Protein AF-A0A8T1SJL4-F1 (afdb_monomer_lite)

Organism: Chelydra serpentina (NCBI:txid8475)

Sequence (48 aa):
MKFKQKQREEQAEPDGTEVADKAAYLMNLNSADLLKAICCPRVKVGNE

Structure (mmCIF, N/CA/C/O backbone):
data_AF-A0A8T1SJL4-F1
#
_entry.id   AF-A0A8T1SJL4-F1
#
loop_
_atom_site.group_PDB
_atom_site.id
_atom_site.type_symbol
_atom_site.label_atom_id
_atom_site.label_alt_id
_atom_site.label_comp_id
_atom_site.label_asym_id
_atom_site.label_entity_id
_atom_site.label_seq_id
_atom_site.pdbx_PDB_ins_code
_atom_site.Cartn_x
_atom_site.Cartn_y
_atom_site.Cartn_z
_atom_site.occupancy
_atom_site.B_iso_or_equiv
_atom_site.auth_seq_id
_atom_site.auth_comp_id
_atom_site.auth_asym_id
_atom_site.auth_atom_id
_atom_site.pdbx_PDB_model_num
ATOM 1 N N . MET A 1 1 ? -7.317 -7.011 4.448 1.00 92.00 1 MET A N 1
ATOM 2 C CA . MET A 1 1 ? -7.005 -5.570 4.566 1.00 92.00 1 MET A CA 1
ATOM 3 C C . MET A 1 1 ? -8.326 -4.825 4.591 1.00 92.00 1 MET A C 1
ATOM 5 O O . MET A 1 1 ? -9.269 -5.318 3.980 1.00 92.00 1 MET A O 1
ATOM 9 N N . LYS A 1 2 ? -8.425 -3.719 5.329 1.00 96.00 2 LYS A N 1
ATOM 10 C CA . LYS A 1 2 ? -9.623 -2.873 5.368 1.00 96.00 2 LYS A CA 1
ATOM 11 C C . LYS A 1 2 ? -9.257 -1.479 4.879 1.00 96.00 2 LYS A C 1
ATOM 13 O O . LYS A 1 2 ? -8.132 -1.034 5.084 1.00 96.00 2 LYS A O 1
ATOM 18 N N . PHE A 1 3 ? -10.211 -0.829 4.234 1.00 96.88 3 PHE A N 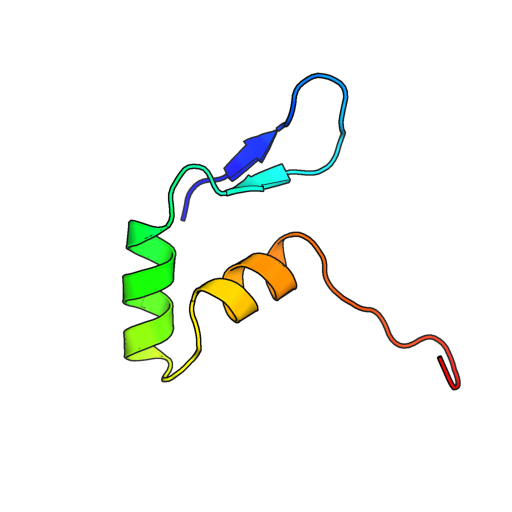1
ATOM 19 C CA . PHE A 1 3 ? -10.064 0.516 3.701 1.00 96.88 3 PHE A CA 1
ATOM 20 C C . PHE A 1 3 ? -11.281 1.335 4.103 1.00 96.88 3 PHE A C 1
ATOM 22 O O . PHE A 1 3 ? -12.371 0.784 4.278 1.00 96.88 3 PHE A O 1
ATOM 29 N N . LYS A 1 4 ? -11.086 2.642 4.228 1.00 95.50 4 LYS A N 1
ATOM 30 C CA . LYS A 1 4 ? -12.151 3.605 4.485 1.00 95.50 4 LYS A CA 1
ATOM 31 C C . LYS A 1 4 ? -12.086 4.732 3.473 1.00 95.50 4 LYS A C 1
ATOM 33 O O . LYS A 1 4 ? -11.030 5.025 2.922 1.00 95.50 4 LYS A O 1
ATOM 38 N N . GLN A 1 5 ? -13.227 5.352 3.226 1.00 95.50 5 GLN A N 1
ATOM 39 C CA . GLN A 1 5 ? -13.299 6.543 2.398 1.00 95.50 5 GLN A CA 1
ATOM 40 C C . GLN A 1 5 ? -12.914 7.756 3.241 1.00 95.50 5 GLN A C 1
ATOM 42 O O . GLN A 1 5 ? -13.443 7.943 4.342 1.00 95.50 5 GLN A O 1
ATOM 47 N N . LYS A 1 6 ? -12.023 8.599 2.724 1.00 89.00 6 LYS A N 1
ATOM 48 C CA . LYS A 1 6 ? -11.736 9.879 3.363 1.00 89.00 6 LYS A CA 1
ATOM 49 C C . LYS A 1 6 ? -12.916 10.830 3.157 1.00 89.00 6 LYS A C 1
ATOM 51 O O . LYS A 1 6 ? -13.557 10.848 2.109 1.00 89.00 6 LYS A O 1
ATOM 56 N N . GLN A 1 7 ? -13.251 11.612 4.181 1.00 88.06 7 GLN A N 1
ATOM 57 C CA . GLN A 1 7 ? -14.430 12.474 4.133 1.00 88.06 7 GLN A CA 1
ATOM 58 C C . GLN A 1 7 ? -14.337 13.463 2.956 1.00 88.06 7 GLN A C 1
ATOM 60 O O . GLN A 1 7 ? -13.399 14.253 2.896 1.00 88.06 7 GLN A O 1
ATOM 65 N N . ARG A 1 8 ? -15.350 13.449 2.074 1.00 92.06 8 ARG A N 1
ATOM 66 C CA . ARG A 1 8 ? -15.451 14.261 0.837 1.00 92.06 8 ARG A CA 1
ATOM 67 C C . ARG A 1 8 ? -14.457 13.899 -0.279 1.00 92.06 8 ARG A C 1
ATOM 69 O O . ARG A 1 8 ? -14.383 14.638 -1.254 1.00 92.06 8 ARG A O 1
ATOM 76 N N . GLU A 1 9 ? -13.750 12.779 -0.180 1.00 93.25 9 GLU A N 1
ATOM 77 C CA . GLU A 1 9 ? -12.917 12.249 -1.265 1.00 93.25 9 GLU A CA 1
ATOM 78 C C . GLU A 1 9 ? -13.491 10.915 -1.758 1.00 93.25 9 GLU A C 1
ATOM 80 O O . GLU A 1 9 ? -14.013 10.131 -0.974 1.00 93.25 9 GLU A O 1
ATOM 85 N N . GLU A 1 10 ? -13.415 10.634 -3.059 1.00 93.75 10 GLU A N 1
ATOM 86 C CA . GLU A 1 10 ? -13.805 9.320 -3.606 1.00 93.75 10 GLU A CA 1
ATOM 87 C C . GLU A 1 10 ? -12.735 8.249 -3.350 1.00 93.75 10 GLU A C 1
ATOM 89 O O . GLU A 1 10 ? -13.029 7.055 -3.332 1.00 93.75 10 GLU A O 1
ATOM 94 N N . GLN A 1 11 ? -11.497 8.683 -3.110 1.00 94.31 11 GLN A N 1
ATOM 95 C CA . GLN A 1 11 ? -10.359 7.807 -2.893 1.00 94.31 11 GLN A CA 1
ATOM 96 C C . GLN A 1 11 ? -10.413 7.134 -1.513 1.00 94.31 11 GLN A C 1
ATOM 98 O O . GLN A 1 11 ? -10.716 7.753 -0.489 1.00 94.31 11 GLN A O 1
ATOM 103 N N . ALA A 1 12 ? -10.065 5.848 -1.490 1.00 94.62 12 ALA A N 1
ATOM 104 C CA . ALA A 1 12 ? -9.935 5.075 -0.265 1.00 94.62 12 ALA A CA 1
ATOM 105 C C . ALA A 1 12 ? -8.543 5.241 0.370 1.00 94.62 12 ALA A C 1
ATOM 107 O O . ALA A 1 12 ? -7.531 5.322 -0.332 1.00 94.62 12 ALA A O 1
ATOM 108 N N . GLU A 1 13 ? -8.493 5.205 1.701 1.00 94.88 13 GLU A N 1
ATOM 109 C CA . GLU A 1 13 ? -7.275 5.131 2.511 1.00 94.88 13 GLU A CA 1
ATOM 110 C C . GLU A 1 13 ? -7.245 3.836 3.350 1.00 94.88 13 GLU A C 1
ATOM 112 O O . GLU A 1 13 ? -8.306 3.293 3.689 1.00 94.88 13 GLU A O 1
ATOM 117 N N . PRO A 1 14 ? -6.057 3.298 3.688 1.00 96.06 14 PRO A N 1
ATOM 118 C CA . PRO A 1 14 ? -5.956 2.101 4.519 1.00 96.06 14 PRO A CA 1
ATOM 119 C C . PRO A 1 14 ? -6.516 2.346 5.923 1.00 96.06 14 PRO A C 1
ATOM 121 O O . PRO A 1 14 ? -6.141 3.305 6.597 1.00 96.06 14 PRO A O 1
ATOM 124 N N . ASP A 1 15 ? -7.363 1.440 6.404 1.00 96.44 15 ASP A N 1
ATOM 125 C CA . ASP A 1 15 ? -7.868 1.458 7.778 1.00 96.44 15 ASP A CA 1
ATOM 126 C C . ASP A 1 15 ? -7.031 0.515 8.658 1.00 96.44 15 ASP A C 1
ATOM 128 O O . ASP A 1 15 ? -7.480 -0.546 9.098 1.00 96.44 15 ASP A O 1
ATOM 132 N N . GLY A 1 16 ? -5.757 0.886 8.826 1.00 95.62 16 GLY A N 1
ATOM 133 C CA . GLY A 1 16 ? -4.722 0.099 9.507 1.00 95.62 16 GLY A CA 1
ATOM 134 C C . GLY A 1 16 ? -3.848 -0.739 8.562 1.00 95.62 16 GLY A C 1
ATOM 135 O O . GLY A 1 16 ? -4.234 -1.052 7.435 1.00 95.62 16 GLY A O 1
ATOM 136 N N . THR A 1 17 ? -2.648 -1.113 9.023 1.00 96.38 17 THR A N 1
ATOM 137 C CA . THR A 1 17 ? -1.619 -1.770 8.188 1.00 96.38 17 THR A CA 1
ATOM 138 C C . THR A 1 17 ? -1.358 -3.230 8.540 1.00 96.38 17 THR A C 1
ATOM 140 O O . THR A 1 17 ? -0.787 -3.941 7.726 1.00 96.38 17 THR A O 1
ATOM 143 N N . GLU A 1 18 ? -1.835 -3.729 9.684 1.00 97.31 18 GLU A N 1
ATOM 144 C CA . GLU A 1 18 ? -1.430 -5.038 10.229 1.00 97.31 18 GLU A CA 1
ATOM 145 C C . GLU A 1 18 ? -1.606 -6.203 9.234 1.00 97.31 18 GLU A C 1
ATOM 147 O O . GLU A 1 18 ? -0.752 -7.080 9.102 1.00 97.31 18 GLU A O 1
ATOM 152 N N . VAL A 1 19 ? -2.718 -6.213 8.491 1.00 97.25 19 VAL A N 1
ATOM 153 C CA . VAL A 1 19 ? -2.973 -7.251 7.480 1.00 97.25 19 VAL A CA 1
ATOM 154 C C . VAL A 1 19 ? -2.093 -7.062 6.241 1.00 97.25 19 VAL A C 1
ATOM 156 O O . VAL A 1 19 ? -1.700 -8.051 5.627 1.00 97.25 19 VAL A O 1
ATOM 159 N N . ALA A 1 20 ? -1.785 -5.817 5.870 1.00 97.69 20 ALA A N 1
ATOM 160 C CA . ALA A 1 20 ? -0.867 -5.523 4.775 1.00 97.69 20 ALA A CA 1
ATOM 161 C C . ALA A 1 20 ? 0.569 -5.918 5.141 1.00 97.69 20 ALA A C 1
ATOM 163 O O . ALA A 1 20 ? 1.229 -6.546 4.324 1.00 97.69 20 ALA A O 1
ATOM 164 N N . ASP A 1 21 ? 1.000 -5.683 6.384 1.00 97.81 21 ASP A 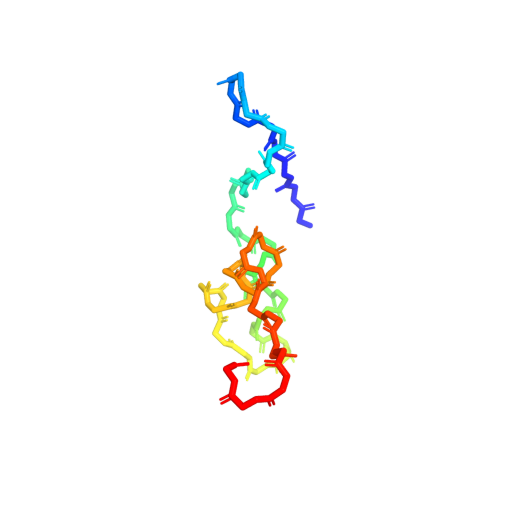N 1
ATOM 165 C CA . ASP A 1 21 ? 2.323 -6.072 6.886 1.00 97.81 21 ASP A CA 1
ATOM 166 C C . ASP A 1 21 ? 2.509 -7.595 6.841 1.00 97.81 21 ASP A C 1
ATOM 168 O O . ASP A 1 21 ? 3.510 -8.098 6.330 1.00 97.81 21 ASP A O 1
ATOM 172 N N . LYS A 1 22 ? 1.495 -8.347 7.291 1.00 98.12 22 LYS A N 1
ATOM 173 C CA . LYS A 1 22 ? 1.478 -9.817 7.217 1.00 98.12 22 LYS A CA 1
ATOM 174 C C . LYS A 1 22 ? 1.508 -10.325 5.773 1.00 98.12 22 LYS A C 1
ATOM 176 O O . LYS A 1 22 ? 2.259 -11.247 5.465 1.00 98.12 22 LYS A O 1
ATOM 181 N N . ALA A 1 23 ? 0.702 -9.739 4.886 1.00 97.81 23 ALA A N 1
ATOM 182 C CA . ALA A 1 23 ? 0.667 -10.133 3.479 1.00 97.81 23 ALA A CA 1
ATOM 183 C C . ALA A 1 23 ? 1.990 -9.812 2.767 1.00 97.81 23 ALA A C 1
ATOM 185 O O . ALA A 1 23 ? 2.532 -10.659 2.061 1.00 97.81 23 ALA A O 1
ATOM 186 N N . ALA A 1 24 ? 2.538 -8.619 2.999 1.00 97.81 24 ALA A N 1
ATOM 187 C CA . ALA A 1 24 ? 3.799 -8.176 2.427 1.00 97.81 24 ALA A CA 1
ATOM 188 C C . ALA A 1 24 ? 4.968 -9.059 2.881 1.00 97.81 24 ALA A C 1
ATOM 190 O O . ALA A 1 24 ? 5.783 -9.442 2.048 1.00 97.81 24 ALA A O 1
ATOM 191 N N . TYR A 1 25 ? 5.000 -9.478 4.152 1.00 97.62 25 TYR A N 1
ATOM 192 C CA . TYR A 1 25 ? 5.990 -10.439 4.646 1.00 97.62 25 TYR A CA 1
ATOM 193 C C . TYR A 1 25 ? 5.957 -11.762 3.865 1.00 97.62 25 TYR A C 1
ATOM 195 O O . TYR A 1 25 ? 6.986 -12.217 3.373 1.00 97.62 25 TYR A O 1
ATOM 203 N N . LEU A 1 26 ? 4.770 -12.356 3.695 1.00 98.25 26 LEU A N 1
ATOM 204 C CA . LEU A 1 26 ? 4.614 -13.628 2.976 1.00 98.25 26 LEU A CA 1
ATOM 205 C C . LEU A 1 26 ? 4.946 -13.514 1.483 1.00 98.25 26 LEU A C 1
ATOM 207 O O . LEU A 1 26 ? 5.425 -14.471 0.883 1.00 98.25 26 LEU A O 1
ATOM 211 N N . MET A 1 27 ? 4.690 -12.350 0.886 1.00 97.62 27 MET A N 1
ATOM 212 C CA . MET A 1 27 ? 4.962 -12.080 -0.528 1.00 97.62 27 MET A CA 1
ATOM 213 C C . MET A 1 27 ? 6.372 -11.525 -0.776 1.00 97.62 27 MET A C 1
ATOM 215 O O . MET A 1 27 ? 6.717 -11.259 -1.924 1.00 97.62 27 MET A O 1
ATOM 219 N N . ASN A 1 28 ? 7.183 -11.362 0.275 1.00 97.38 28 ASN A N 1
ATOM 220 C CA . ASN A 1 28 ? 8.502 -10.730 0.231 1.00 97.38 28 ASN A CA 1
ATOM 221 C C . ASN A 1 28 ? 8.481 -9.329 -0.419 1.00 97.38 28 ASN A C 1
ATOM 223 O O . ASN A 1 28 ? 9.305 -8.995 -1.271 1.00 97.38 28 ASN A O 1
ATOM 227 N N . LEU A 1 29 ? 7.495 -8.518 -0.031 1.00 97.44 29 LEU A N 1
ATOM 228 C CA . LEU A 1 29 ? 7.282 -7.148 -0.493 1.00 97.44 29 LEU A CA 1
ATOM 229 C C . LEU A 1 29 ? 7.433 -6.150 0.659 1.00 97.44 29 LEU A C 1
ATOM 231 O O . LEU A 1 29 ? 7.343 -6.497 1.836 1.00 97.44 29 LEU A O 1
ATOM 235 N N . ASN A 1 30 ? 7.593 -4.873 0.313 1.00 97.62 30 ASN A N 1
ATOM 236 C CA . ASN A 1 30 ? 7.461 -3.782 1.269 1.00 97.62 30 ASN A CA 1
ATOM 237 C C . ASN A 1 30 ? 5.974 -3.424 1.459 1.00 97.62 30 ASN A C 1
ATOM 239 O O . ASN A 1 30 ? 5.263 -3.154 0.492 1.00 97.62 30 ASN A O 1
ATOM 243 N N . SER A 1 31 ? 5.505 -3.405 2.708 1.00 96.81 31 SER A N 1
ATOM 244 C CA . SER A 1 31 ? 4.098 -3.132 3.040 1.00 96.81 31 SER A CA 1
ATOM 245 C C . SER A 1 31 ? 3.649 -1.710 2.683 1.00 96.81 31 SER A C 1
ATOM 247 O O . SER A 1 31 ? 2.544 -1.512 2.175 1.00 96.81 31 SER A O 1
ATOM 249 N N . ALA A 1 32 ? 4.516 -0.712 2.876 1.00 96.81 32 ALA A N 1
ATOM 250 C CA . ALA A 1 32 ? 4.205 0.671 2.531 1.00 96.81 32 ALA A CA 1
ATOM 251 C C . ALA A 1 32 ? 4.082 0.851 1.011 1.00 96.81 32 ALA A C 1
ATOM 253 O O . ALA A 1 32 ? 3.145 1.500 0.542 1.00 96.81 32 ALA A O 1
ATOM 254 N N . ASP A 1 33 ? 4.975 0.226 0.240 1.00 97.31 33 ASP A N 1
ATOM 255 C CA . ASP A 1 33 ? 4.891 0.237 -1.222 1.00 97.31 33 ASP A CA 1
ATOM 256 C C . ASP A 1 33 ? 3.664 -0.527 -1.728 1.00 97.31 33 ASP A C 1
ATOM 258 O O . ASP A 1 33 ? 3.007 -0.066 -2.659 1.00 97.31 33 ASP A O 1
ATOM 262 N N . LEU A 1 34 ? 3.299 -1.644 -1.086 1.00 96.88 34 LEU A N 1
ATOM 263 C CA . LEU A 1 34 ? 2.078 -2.394 -1.391 1.00 96.88 34 LEU A CA 1
ATOM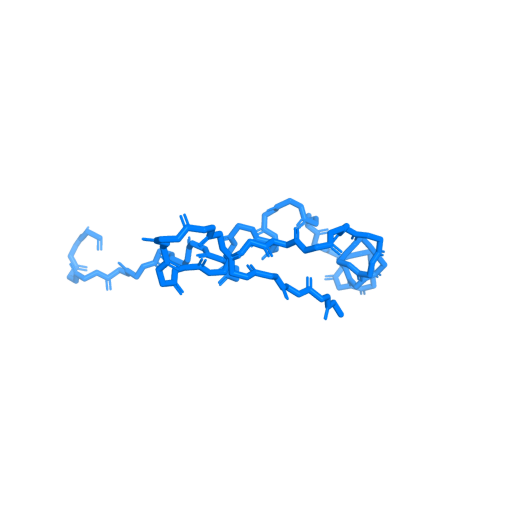 264 C C . LEU A 1 34 ? 0.825 -1.530 -1.190 1.00 96.88 34 LEU A C 1
ATOM 266 O O . LEU A 1 34 ? -0.002 -1.417 -2.095 1.00 96.88 34 LEU A O 1
ATOM 270 N N . LEU A 1 35 ? 0.690 -0.884 -0.029 1.00 96.81 35 LEU A N 1
ATOM 271 C CA . LEU A 1 35 ? -0.447 -0.007 0.262 1.00 96.81 35 LEU A CA 1
ATOM 272 C C . LEU A 1 35 ? -0.492 1.197 -0.684 1.00 96.81 35 LEU A C 1
ATOM 274 O O . LEU A 1 35 ? -1.566 1.560 -1.163 1.00 96.81 35 LEU A O 1
ATOM 278 N N . LYS A 1 36 ? 0.665 1.783 -1.008 1.00 96.06 36 LYS A N 1
ATOM 279 C CA . LYS A 1 36 ? 0.760 2.877 -1.979 1.00 96.06 36 LYS A CA 1
ATOM 280 C C . LYS A 1 36 ? 0.364 2.430 -3.382 1.00 96.06 36 LYS A C 1
ATOM 282 O O . LYS A 1 36 ? -0.350 3.161 -4.054 1.00 96.06 36 LYS A O 1
ATOM 287 N N . ALA A 1 37 ? 0.798 1.253 -3.823 1.00 96.50 37 ALA A N 1
ATOM 288 C CA . ALA A 1 37 ? 0.444 0.720 -5.134 1.00 96.50 37 ALA A CA 1
ATOM 289 C C . ALA A 1 37 ? -1.061 0.435 -5.257 1.00 96.50 37 ALA A C 1
ATOM 291 O O . ALA A 1 37 ? -1.617 0.604 -6.337 1.00 96.50 37 ALA A O 1
ATOM 292 N N . ILE A 1 38 ? -1.717 0.041 -4.160 1.00 95.69 38 ILE A N 1
ATOM 293 C CA . ILE A 1 38 ? -3.162 -0.219 -4.127 1.00 95.69 38 ILE A CA 1
ATOM 294 C C . ILE A 1 38 ? -3.968 1.087 -4.079 1.00 95.69 38 ILE A C 1
ATOM 296 O O . ILE A 1 38 ? -4.917 1.240 -4.842 1.00 95.69 38 ILE A O 1
ATOM 300 N N . CYS A 1 39 ? -3.612 2.029 -3.200 1.00 95.62 39 CYS A N 1
ATOM 301 C CA . CYS A 1 39 ? -4.387 3.263 -3.029 1.00 95.62 39 CYS A CA 1
ATOM 302 C C . CYS A 1 39 ? -4.044 4.347 -4.060 1.00 95.62 39 CYS A C 1
ATOM 304 O O . CYS A 1 39 ? -4.892 5.165 -4.389 1.00 95.62 39 CYS A O 1
ATOM 306 N N . CYS A 1 40 ? -2.816 4.369 -4.571 1.00 95.38 40 CYS A N 1
ATOM 307 C CA . CYS A 1 40 ? -2.328 5.384 -5.503 1.00 95.38 40 CYS A CA 1
ATOM 308 C C . CYS A 1 40 ? -1.513 4.722 -6.628 1.00 95.38 40 CYS A C 1
ATOM 310 O O . CYS A 1 40 ? -0.299 4.959 -6.732 1.00 95.38 40 CYS A O 1
ATOM 312 N N . PRO A 1 41 ? -2.137 3.863 -7.457 1.00 96.38 41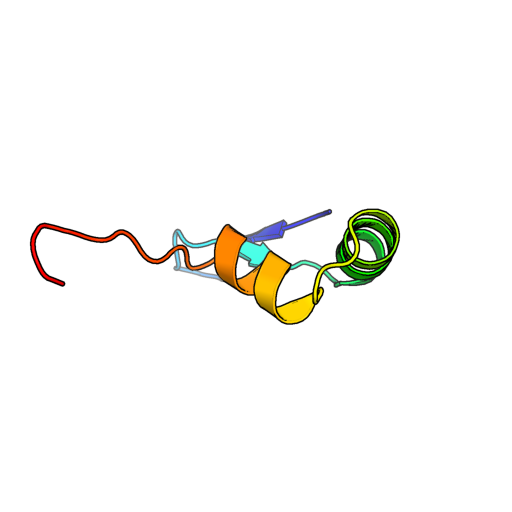 PRO A N 1
ATOM 313 C CA . PRO A 1 41 ? -1.436 3.194 -8.539 1.00 96.38 41 PRO A CA 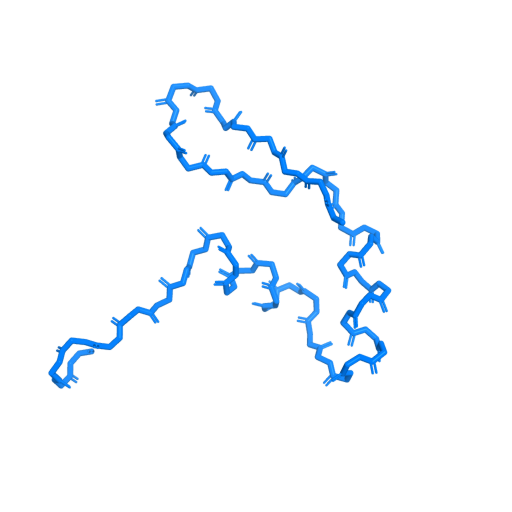1
ATOM 314 C C . PRO A 1 41 ? -0.886 4.222 -9.526 1.00 96.38 41 PRO A C 1
ATOM 316 O O . PRO A 1 41 ? -1.541 5.205 -9.871 1.00 96.38 41 PRO A O 1
ATOM 319 N N . ARG A 1 42 ? 0.328 3.975 -10.014 1.00 95.81 42 ARG A N 1
ATOM 320 C CA . ARG A 1 42 ? 0.881 4.732 -11.137 1.00 95.81 42 ARG A CA 1
ATOM 321 C C . ARG A 1 42 ? 0.603 3.967 -12.417 1.00 95.81 42 ARG A C 1
ATOM 323 O O . ARG A 1 42 ? 1.000 2.811 -12.541 1.00 95.81 42 ARG A O 1
ATOM 330 N N . VAL A 1 43 ? -0.076 4.623 -13.348 1.00 95.88 43 VAL A N 1
ATOM 331 C CA . VAL A 1 43 ? -0.356 4.087 -14.678 1.00 95.88 43 VAL A CA 1
ATOM 332 C C . VAL A 1 43 ? 0.601 4.752 -15.650 1.00 95.88 43 VAL A C 1
ATOM 334 O O . VAL A 1 43 ? 0.641 5.976 -15.722 1.00 95.88 43 VAL A O 1
ATOM 337 N N . LYS A 1 44 ? 1.368 3.941 -16.378 1.00 95.25 44 LYS A N 1
ATOM 338 C CA . LYS A 1 44 ? 2.226 4.430 -17.454 1.00 95.25 44 LYS A CA 1
ATOM 339 C C . LYS A 1 44 ? 1.367 4.713 -18.691 1.00 95.25 44 LYS A C 1
ATOM 341 O O . LYS A 1 44 ? 0.702 3.800 -19.183 1.00 95.25 44 LYS A O 1
ATOM 346 N N . VAL A 1 45 ? 1.386 5.941 -19.198 1.00 95.19 45 VAL A N 1
ATOM 347 C CA . VAL A 1 45 ? 0.669 6.386 -20.398 1.00 95.19 4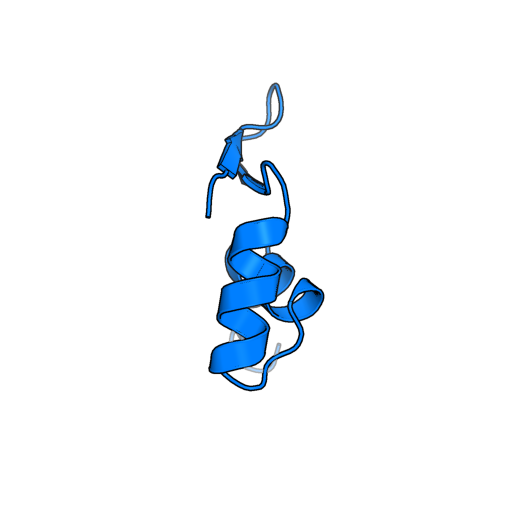5 VAL A CA 1
ATOM 348 C C . VAL A 1 45 ? 1.689 6.857 -21.437 1.00 95.19 45 VAL A C 1
ATOM 350 O O . VAL A 1 45 ? 2.210 7.968 -21.399 1.00 95.19 45 VAL A O 1
ATOM 353 N N . GLY A 1 46 ? 1.988 5.990 -22.408 1.00 94.88 46 GLY A N 1
ATOM 354 C CA . GLY A 1 46 ? 3.001 6.268 -23.428 1.00 94.88 46 GLY A CA 1
ATOM 355 C C . GLY A 1 46 ? 4.415 6.243 -22.845 1.00 94.88 46 GLY A C 1
ATOM 356 O O . GLY A 1 46 ? 4.887 5.188 -22.418 1.00 94.88 46 GLY A O 1
ATOM 357 N N . ASN A 1 47 ? 5.097 7.390 -22.860 1.00 92.88 47 ASN A N 1
ATOM 358 C CA . ASN A 1 47 ? 6.446 7.542 -22.302 1.00 92.88 47 ASN A CA 1
ATOM 359 C C . ASN A 1 47 ? 6.461 8.087 -20.863 1.00 92.88 47 ASN A C 1
ATOM 361 O O . ASN A 1 47 ? 7.539 8.125 -20.270 1.00 92.88 47 ASN A O 1
ATOM 365 N N . GLU A 1 48 ? 5.302 8.462 -20.316 1.00 68.31 48 GLU A N 1
ATOM 366 C CA . GLU A 1 48 ? 5.120 8.894 -18.920 1.00 68.31 48 GLU A CA 1
ATOM 367 C C . GLU A 1 48 ? 4.653 7.739 -18.039 1.00 68.31 48 GLU A C 1
ATOM 369 O O . GLU A 1 48 ? 3.774 6.981 -18.502 1.00 68.31 48 GLU A O 1
#

pLDDT: mean 95.18, std 4.46, range [68.31, 98.25]

InterPro domains:
  IPR001609 Myosin head, motor domain-like [PS51456] (1-48)

Radius of gyration: 12.7 Å; chains: 1; bounding box: 24×28×34 Å

Secondary structure (DSSP, 8-state):
--EEEPTT-SSEEES-SHHHHHHHHHHT--HHHHHHHHHSPPPP-TT-

Foldseek 3Di:
DDWDDDVPHPFIADPDQPVLVVVCVVVVHDSVVVRCCVRPNDDDDDPD